Protein AF-A1DYP1-F1 (afdb_monomer_lite)

Sequence (136 aa):
DMYLRIAPELYLKRLVVGGFERVFEINRNFRNEGISVRHNPEFTMMELYMAYADYKDLIELTESLFRTLAQDVLGTTQVPYGDEVFDFGKPFEKLTMREAIKKYRPETDMADLDNFDSAKAIAESIGIHVEKSWGL

pLDDT: mean 97.98, std 1.92, range [81.94, 98.88]

Organism: Salmonella typhi (NCBI:txid90370)

InterPro domains:
  IPR004364 Aminoacyl-tRNA synthetase, class II (D/K/N) [PF00152] (2-108)
  IPR006195 Aminoacyl-tRNA synthetase, class II [PS50862] (1-88)
  IPR018149 Lysyl-tRNA synthetase, class II, C-terminal [PR00982] (12-25)
  IPR018149 Lysyl-tRNA synthetase, class II, C-terminal [PR00982] (30-47)
  IPR045864 Class II Aminoacyl-tRNA synthetase/Biotinyl protein ligase (BPL) and lipoyl protein ligase (LPL) [G3DSA:3.30.930.10] (1-136)
  IPR045864 Class II Aminoacyl-tRNA synthetase/Biotinyl protein ligase (BPL) and lipoyl protein ligase (LPL) [SSF55681] (1-135)

Secondary structure (DSSP, 8-state):
-----S-SHHHHHHHHHTT--EEEEEEEEE-----BTTB-SEEEEEEEEETT--HHHHHHHHHHHHHHHHHHHHS-SEEEETTEEEETTSPPP---HHHHHHHH-TT--GGGGGSHHHHHHHHHHTT----TT---

Structure (mmCIF, N/CA/C/O backbone):
data_AF-A1DYP1-F1
#
_entry.id   AF-A1DYP1-F1
#
loop_
_atom_site.group_PDB
_atom_site.id
_atom_site.type_symbol
_atom_site.label_atom_id
_atom_site.label_alt_id
_atom_site.label_comp_id
_atom_site.label_asym_id
_atom_site.label_entity_id
_atom_site.label_seq_id
_atom_site.pdbx_PDB_ins_code
_atom_site.Cartn_x
_atom_site.Cartn_y
_atom_site.Cartn_z
_atom_site.occupancy
_atom_site.B_iso_or_equiv
_atom_site.auth_seq_id
_atom_site.auth_comp_id
_atom_site.auth_asym_id
_atom_site.auth_atom_id
_atom_site.pdbx_PDB_model_num
ATOM 1 N N . ASP A 1 1 ? -8.113 26.735 -12.873 1.00 81.94 1 ASP A N 1
ATOM 2 C CA . ASP A 1 1 ? -8.736 25.401 -12.752 1.00 81.94 1 ASP A CA 1
ATOM 3 C C . ASP A 1 1 ? -8.437 24.776 -11.403 1.00 81.94 1 ASP A C 1
ATOM 5 O O . ASP A 1 1 ? -7.451 25.146 -10.775 1.00 81.94 1 ASP A O 1
ATOM 9 N N . MET A 1 2 ? -9.306 23.870 -10.958 1.00 96.56 2 MET A N 1
ATOM 10 C CA . MET A 1 2 ? -9.171 23.093 -9.722 1.00 96.56 2 MET A CA 1
ATOM 11 C C . MET A 1 2 ? -9.252 21.601 -10.051 1.00 96.56 2 MET A C 1
ATOM 13 O O . MET A 1 2 ? -9.870 21.225 -11.046 1.00 96.56 2 MET A O 1
ATOM 17 N N . TYR A 1 3 ? -8.670 20.765 -9.191 1.00 98.19 3 TYR A N 1
ATOM 18 C CA . TYR A 1 3 ? -8.673 19.309 -9.332 1.00 98.19 3 TYR A CA 1
ATOM 19 C C . TYR A 1 3 ? -9.225 18.658 -8.066 1.00 98.19 3 TYR A C 1
ATOM 21 O O . TYR A 1 3 ? -8.882 19.062 -6.953 1.00 98.19 3 TYR A O 1
ATOM 29 N N . LEU A 1 4 ? -10.054 17.626 -8.234 1.00 98.38 4 LEU A N 1
ATOM 30 C CA . LEU A 1 4 ? -10.371 16.715 -7.140 1.00 98.38 4 LEU A CA 1
ATOM 31 C C . LEU A 1 4 ? -9.108 15.927 -6.781 1.00 98.38 4 LEU A C 1
ATOM 33 O O . LEU A 1 4 ? -8.347 15.517 -7.658 1.00 98.38 4 LEU A O 1
ATOM 37 N N . ARG A 1 5 ? -8.855 15.751 -5.484 1.00 98.31 5 ARG A N 1
ATOM 38 C CA . ARG A 1 5 ? -7.614 15.124 -5.021 1.00 98.31 5 ARG A CA 1
ATOM 39 C C . ARG A 1 5 ? -7.589 13.626 -5.327 1.00 98.31 5 ARG A C 1
ATOM 41 O O . ARG A 1 5 ? -8.567 12.920 -5.085 1.00 98.31 5 ARG A O 1
ATOM 48 N N . ILE A 1 6 ? -6.424 13.142 -5.745 1.00 98.56 6 ILE A N 1
ATOM 49 C CA . ILE A 1 6 ? -6.128 11.705 -5.851 1.00 98.56 6 ILE A CA 1
ATOM 50 C C . ILE A 1 6 ? -5.607 11.118 -4.523 1.00 98.56 6 ILE A C 1
ATOM 52 O O . ILE A 1 6 ? -5.701 9.907 -4.324 1.00 98.56 6 ILE A O 1
ATOM 56 N N . ALA A 1 7 ? -5.069 11.976 -3.641 1.00 98.56 7 ALA A N 1
ATOM 57 C CA . ALA A 1 7 ? -4.569 11.675 -2.295 1.00 98.56 7 ALA A CA 1
ATOM 58 C C . ALA A 1 7 ? -4.386 12.974 -1.464 1.00 98.56 7 ALA A C 1
ATOM 60 O O . ALA A 1 7 ? -4.062 14.016 -2.050 1.00 98.56 7 ALA A O 1
ATOM 61 N N . PRO A 1 8 ? -4.573 12.957 -0.128 1.00 98.44 8 PRO A N 1
ATOM 62 C CA . PRO A 1 8 ? -4.230 14.071 0.766 1.00 98.44 8 PRO A CA 1
ATOM 63 C C . PRO A 1 8 ? -2.749 14.144 1.197 1.00 98.44 8 PRO A C 1
ATOM 65 O O . PRO A 1 8 ? -2.362 15.156 1.788 1.00 98.44 8 PRO A O 1
ATOM 68 N N . GLU A 1 9 ? -1.924 13.134 0.893 1.00 98.69 9 GLU A N 1
ATOM 69 C CA . GLU A 1 9 ? -0.504 12.983 1.272 1.00 98.69 9 GLU A CA 1
ATOM 70 C C . GLU A 1 9 ? 0.294 14.294 1.448 1.00 98.69 9 GLU A C 1
ATOM 72 O O . GLU A 1 9 ? 0.864 14.565 2.511 1.00 98.69 9 GLU A O 1
ATOM 77 N N . LEU A 1 10 ? 0.346 15.145 0.416 1.00 98.62 10 LEU A N 1
ATOM 78 C CA . LEU A 1 10 ? 1.182 16.353 0.443 1.00 98.62 10 LEU A CA 1
ATOM 79 C C . LEU A 1 10 ? 0.709 17.392 1.467 1.00 98.62 10 LEU A C 1
ATOM 81 O O . LEU A 1 10 ? 1.503 18.214 1.923 1.00 98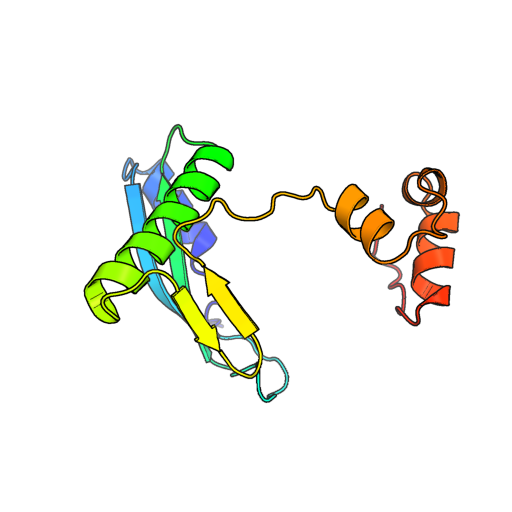.62 10 LEU A O 1
ATOM 85 N N . TYR A 1 11 ? -0.579 17.420 1.798 1.00 98.69 11 TYR A N 1
ATOM 86 C CA . TYR A 1 11 ? -1.120 18.327 2.810 1.00 98.69 11 TYR A CA 1
ATOM 87 C C . TYR A 1 11 ? -0.890 17.774 4.213 1.00 98.69 11 TYR A C 1
ATOM 89 O O . TYR A 1 11 ? -0.466 18.523 5.090 1.00 98.69 11 TYR A O 1
ATOM 97 N N . LEU A 1 12 ? -1.061 16.466 4.409 1.00 98.69 12 LEU A N 1
ATOM 98 C CA . LEU A 1 12 ? -0.787 15.824 5.694 1.00 98.69 12 LEU A CA 1
ATOM 99 C C . LEU A 1 12 ? 0.689 15.958 6.090 1.00 98.69 12 LEU A C 1
ATOM 101 O O . LEU A 1 12 ? 0.985 16.345 7.218 1.00 98.69 12 LEU A O 1
ATOM 105 N N . LYS A 1 13 ? 1.628 15.795 5.150 1.00 98.44 13 LYS A N 1
ATOM 106 C CA . LYS A 1 13 ? 3.053 16.054 5.427 1.00 98.44 13 LYS A CA 1
ATOM 107 C C . LYS A 1 13 ? 3.356 17.510 5.789 1.00 98.44 13 LYS A C 1
ATOM 109 O O . LYS A 1 13 ? 4.241 17.754 6.604 1.00 98.44 13 LYS A O 1
ATOM 114 N N . ARG A 1 14 ? 2.617 18.488 5.248 1.00 98.75 14 ARG A N 1
ATOM 115 C CA . ARG A 1 14 ? 2.751 19.896 5.675 1.00 98.75 14 ARG A CA 1
ATOM 116 C C . ARG A 1 14 ? 2.300 20.099 7.121 1.00 98.75 14 ARG A C 1
ATOM 118 O O . ARG A 1 14 ? 2.907 20.907 7.813 1.00 98.75 14 ARG A O 1
ATOM 125 N N . LEU A 1 15 ? 1.287 19.362 7.585 1.00 98.75 15 LEU A N 1
ATOM 126 C CA . LEU A 1 15 ? 0.876 19.385 8.994 1.00 98.75 15 LEU A CA 1
ATOM 127 C C . LEU A 1 15 ? 1.973 18.826 9.905 1.00 98.75 15 LEU A C 1
ATOM 129 O O . LEU A 1 15 ? 2.252 19.432 10.936 1.00 98.75 15 LEU A O 1
ATOM 133 N N . VAL A 1 16 ? 2.646 17.747 9.490 1.00 98.56 16 VAL A N 1
ATOM 134 C CA . VAL A 1 16 ? 3.808 17.201 10.215 1.00 98.56 16 VAL A CA 1
ATOM 135 C C . VAL A 1 16 ? 4.938 18.229 10.292 1.00 98.56 16 VAL A C 1
ATOM 137 O O . VAL A 1 16 ? 5.443 18.489 11.379 1.00 98.56 16 VAL A O 1
ATOM 140 N N . VAL A 1 17 ? 5.280 18.888 9.175 1.00 98.56 17 VAL A N 1
ATOM 141 C CA . VAL A 1 17 ? 6.247 20.009 9.165 1.00 98.56 17 VAL A CA 1
ATOM 142 C C . VAL A 1 17 ? 5.807 21.141 10.102 1.00 98.56 17 VAL A C 1
ATOM 144 O O . VAL A 1 17 ? 6.642 21.758 10.756 1.00 98.56 17 VAL A O 1
ATOM 147 N N . GLY A 1 18 ? 4.501 21.402 10.193 1.00 98.50 18 GLY A N 1
ATOM 148 C CA . GLY A 1 18 ? 3.906 22.390 11.094 1.00 98.50 18 GLY A CA 1
ATOM 149 C C . GLY A 1 18 ? 3.836 21.977 12.570 1.00 98.50 18 GLY A C 1
ATOM 150 O O . GLY A 1 18 ? 3.329 22.757 13.372 1.00 98.50 18 GLY A O 1
ATOM 151 N N . GLY A 1 19 ? 4.324 20.789 12.939 1.00 98.44 19 GLY A N 1
ATOM 152 C CA . GLY A 1 19 ? 4.378 20.303 14.322 1.00 98.44 19 GLY A CA 1
ATOM 153 C C . GLY A 1 19 ? 3.250 19.350 14.728 1.00 98.44 19 GLY A C 1
ATOM 154 O O . GLY A 1 19 ? 3.224 18.894 15.870 1.00 98.44 19 GLY A O 1
ATOM 155 N N . PHE A 1 20 ? 2.328 18.996 13.828 1.00 98.69 20 PHE A N 1
ATOM 156 C CA . PHE A 1 20 ? 1.361 17.927 14.090 1.00 98.69 20 PHE A CA 1
ATOM 157 C C . PHE A 1 20 ? 2.001 16.560 13.820 1.00 98.69 20 PHE A C 1
ATOM 159 O O . PHE A 1 20 ? 1.852 15.974 12.750 1.00 98.69 20 PHE A O 1
ATOM 166 N N . GLU A 1 21 ? 2.739 16.055 14.806 1.00 98.50 21 GLU A N 1
ATOM 167 C CA . GLU A 1 21 ? 3.587 14.861 14.676 1.00 98.50 21 GLU A CA 1
ATOM 168 C C . GLU A 1 21 ? 2.814 13.542 14.516 1.00 98.50 21 GLU A C 1
ATOM 170 O O . GLU A 1 21 ? 3.394 12.539 14.106 1.00 98.50 21 GLU A O 1
ATOM 175 N N . ARG A 1 22 ? 1.511 13.517 14.824 1.00 98.50 22 ARG A N 1
ATOM 176 C CA . ARG A 1 22 ? 0.626 12.361 14.616 1.00 98.50 22 ARG A CA 1
ATOM 177 C C . ARG A 1 22 ? -0.710 12.822 14.051 1.00 98.50 22 ARG A C 1
ATOM 179 O O . ARG A 1 22 ? -1.523 13.388 14.777 1.00 98.50 22 ARG A O 1
ATOM 186 N N . VAL A 1 23 ? -0.934 12.586 12.762 1.00 98.75 23 VAL A N 1
ATOM 187 C CA . VAL A 1 23 ? -2.153 13.000 12.047 1.00 98.75 23 VAL A CA 1
ATOM 188 C C . VAL A 1 23 ? -2.717 11.849 11.238 1.00 98.75 23 VAL A C 1
ATOM 190 O O . VAL A 1 23 ? -1.975 10.987 10.775 1.00 98.75 23 VAL A O 1
ATOM 193 N N . PHE A 1 24 ? -4.029 11.853 11.033 1.00 98.81 24 PHE A N 1
ATOM 194 C CA . PHE A 1 24 ? -4.683 10.971 10.080 1.00 98.81 24 PHE A CA 1
ATOM 195 C C . PHE A 1 24 ? -5.870 11.683 9.427 1.00 98.81 24 PHE A C 1
ATOM 197 O O . PHE A 1 24 ? -6.430 12.621 9.995 1.00 98.81 24 PHE A O 1
ATOM 204 N N . GLU A 1 25 ? -6.267 11.231 8.243 1.00 98.88 25 GLU A N 1
ATOM 205 C CA . GLU A 1 25 ? -7.494 11.658 7.574 1.00 98.88 25 GLU A CA 1
ATOM 206 C C . GLU A 1 25 ? -8.224 10.439 7.000 1.00 98.88 25 GLU A C 1
ATOM 208 O O . GLU A 1 25 ? -7.602 9.599 6.356 1.00 98.88 25 GLU A O 1
ATOM 213 N N . ILE A 1 26 ? -9.549 10.366 7.195 1.00 98.75 26 ILE A N 1
ATOM 214 C CA . ILE A 1 26 ? -10.437 9.381 6.555 1.00 98.75 26 ILE A CA 1
ATOM 215 C C . ILE A 1 26 ? -11.445 10.126 5.691 1.00 98.75 26 ILE A C 1
ATOM 217 O O . ILE A 1 26 ? -12.409 10.698 6.201 1.00 98.75 26 ILE A O 1
ATOM 221 N N . ASN A 1 27 ? -11.245 10.140 4.375 1.00 98.81 27 ASN A N 1
ATOM 222 C CA . ASN A 1 27 ? -12.098 10.911 3.469 1.00 98.81 27 ASN A CA 1
ATOM 223 C C . ASN A 1 27 ? -11.956 10.411 2.009 1.00 98.81 27 ASN A C 1
ATOM 225 O O . ASN A 1 27 ? -11.367 9.352 1.771 1.00 98.81 27 ASN A O 1
ATOM 229 N N . ARG A 1 28 ? -12.595 11.079 1.038 1.00 98.62 28 ARG A N 1
ATOM 230 C CA . ARG A 1 28 ? -12.632 10.643 -0.365 1.00 98.62 28 ARG A CA 1
ATOM 231 C C . ARG A 1 28 ? -11.352 10.998 -1.112 1.00 98.62 28 ARG A C 1
ATOM 233 O O . ARG A 1 28 ? -10.841 12.113 -0.962 1.00 98.62 28 ARG A O 1
ATOM 240 N N . ASN A 1 29 ? -10.920 10.065 -1.953 1.00 98.69 29 ASN A N 1
ATOM 241 C CA . ASN A 1 29 ? -10.025 10.281 -3.083 1.00 98.69 29 ASN A CA 1
ATOM 242 C C . ASN A 1 29 ? -10.796 10.022 -4.376 1.00 98.69 29 ASN A C 1
ATOM 244 O O . ASN A 1 29 ? -11.672 9.158 -4.405 1.00 98.69 29 ASN A O 1
ATOM 248 N N . PHE A 1 30 ? -10.448 10.759 -5.427 1.00 98.62 30 PHE A N 1
ATOM 249 C CA . PHE A 1 30 ? -11.100 10.699 -6.729 1.00 98.62 30 PHE A CA 1
ATOM 250 C C . PHE A 1 30 ? -10.065 10.328 -7.780 1.00 98.62 30 PHE A C 1
ATOM 252 O O . PHE A 1 30 ? -9.034 10.990 -7.882 1.00 98.62 30 PHE A O 1
ATOM 259 N N . ARG A 1 31 ? -10.321 9.280 -8.561 1.00 98.19 31 ARG A N 1
ATOM 260 C CA . ARG A 1 31 ? -9.448 8.853 -9.657 1.00 98.19 31 ARG A CA 1
ATOM 261 C C . ARG A 1 31 ? -10.280 8.690 -10.914 1.00 98.19 31 ARG A C 1
ATOM 263 O O . ARG A 1 31 ? -11.280 7.979 -10.914 1.00 98.19 31 ARG A O 1
ATOM 270 N N . ASN A 1 32 ? -9.868 9.367 -11.982 1.00 97.56 32 ASN A N 1
ATOM 271 C CA . ASN A 1 32 ? -10.538 9.299 -13.277 1.00 97.56 32 ASN A CA 1
ATOM 272 C C . ASN A 1 32 ? -10.106 8.032 -14.036 1.00 97.56 32 ASN A C 1
ATOM 274 O O . ASN A 1 32 ? -9.449 8.100 -15.072 1.00 97.56 32 ASN A O 1
ATOM 278 N N . GLU A 1 33 ? -10.411 6.881 -13.444 1.00 96.00 33 GLU A N 1
ATOM 279 C CA . GLU A 1 33 ? -10.085 5.540 -13.929 1.00 96.00 33 GLU A CA 1
ATOM 280 C C . GLU A 1 33 ? -11.372 4.780 -14.295 1.00 96.00 33 GLU A C 1
ATOM 282 O O . GLU A 1 33 ? -12.487 5.212 -13.992 1.00 96.00 33 GLU A O 1
ATOM 287 N N . GLY A 1 34 ? -11.229 3.639 -14.975 1.00 93.12 34 GLY A N 1
ATOM 288 C CA . GLY A 1 34 ? -12.363 2.793 -15.346 1.00 93.12 34 GLY A CA 1
ATOM 289 C C . GLY A 1 34 ? -13.050 2.146 -14.137 1.00 93.12 34 GLY A C 1
ATOM 290 O O . GLY A 1 34 ? -12.406 1.770 -13.158 1.00 93.12 34 GLY A O 1
ATOM 291 N N . ILE A 1 35 ? -14.369 1.965 -14.226 1.00 96.38 35 ILE A N 1
ATOM 292 C CA . ILE A 1 35 ? -15.160 1.271 -13.201 1.00 96.38 35 ILE A CA 1
ATOM 293 C C . ILE A 1 35 ? -14.944 -0.240 -13.322 1.00 96.38 35 ILE A C 1
ATOM 295 O O . ILE A 1 35 ? -14.984 -0.802 -14.416 1.00 96.38 35 ILE A O 1
ATOM 299 N N . SER A 1 36 ? -14.773 -0.919 -12.188 1.00 96.56 36 SER A N 1
ATOM 300 C CA . SER A 1 36 ? -14.772 -2.384 -12.125 1.00 96.56 36 SER A CA 1
ATOM 301 C C . SER A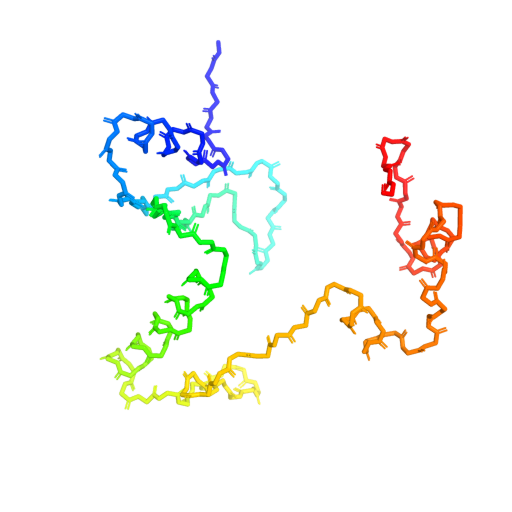 1 36 ? -15.297 -2.871 -10.775 1.00 96.56 36 SER A C 1
ATOM 303 O O . SER A 1 36 ? -15.495 -2.082 -9.856 1.00 96.56 36 SER A O 1
ATOM 305 N N . VAL A 1 37 ? -15.430 -4.188 -10.603 1.00 95.75 37 VAL A N 1
ATOM 306 C CA . VAL A 1 37 ? -15.839 -4.809 -9.327 1.00 95.75 37 VAL A CA 1
ATOM 307 C C . VAL A 1 37 ? -14.930 -4.468 -8.134 1.00 95.75 37 VAL A C 1
ATOM 309 O O . VAL A 1 37 ? -15.315 -4.698 -6.993 1.00 95.75 37 VAL A O 1
ATOM 312 N N . ARG A 1 38 ? -13.726 -3.933 -8.386 1.00 95.50 38 ARG A N 1
ATOM 313 C CA . ARG A 1 38 ? -12.751 -3.510 -7.365 1.00 95.50 38 ARG A CA 1
ATOM 314 C C . ARG A 1 38 ? -12.355 -2.031 -7.473 1.00 95.50 38 ARG A C 1
ATOM 316 O O . ARG A 1 38 ? -11.506 -1.591 -6.709 1.00 95.50 38 ARG A O 1
ATOM 323 N N . HIS A 1 39 ? -12.950 -1.269 -8.396 1.00 97.06 39 HIS A N 1
ATOM 324 C CA . HIS A 1 39 ? -12.581 0.128 -8.649 1.00 97.06 39 HIS A CA 1
ATOM 325 C C . HIS A 1 39 ? -13.829 1.006 -8.763 1.00 97.06 39 HIS A C 1
ATOM 327 O O . HIS A 1 39 ? -14.635 0.828 -9.679 1.00 97.06 39 HIS A O 1
ATOM 333 N N . ASN A 1 40 ? -13.957 1.963 -7.840 1.00 97.12 40 ASN A N 1
ATOM 334 C CA . ASN A 1 40 ? -14.955 3.028 -7.883 1.00 97.12 40 ASN A CA 1
ATOM 335 C C . ASN A 1 40 ? -14.238 4.379 -8.102 1.00 97.12 40 ASN A C 1
ATOM 337 O O . ASN A 1 40 ? -13.205 4.593 -7.461 1.00 97.12 40 ASN A O 1
ATOM 341 N N . PRO A 1 41 ? -14.753 5.296 -8.949 1.00 97.31 41 PRO A N 1
ATOM 342 C CA . PRO A 1 41 ? -14.083 6.567 -9.264 1.00 97.31 41 PRO A CA 1
ATOM 343 C C . PRO A 1 41 ? -13.869 7.475 -8.049 1.00 97.31 41 PRO A C 1
ATOM 345 O O . PRO A 1 41 ? -12.992 8.337 -8.058 1.00 97.31 41 PRO A O 1
ATOM 348 N N . GLU A 1 42 ? -14.646 7.260 -6.989 1.00 97.94 42 GLU A N 1
ATOM 349 C CA . GLU A 1 42 ? -14.412 7.812 -5.662 1.00 97.94 42 GLU A CA 1
ATOM 350 C C . GLU A 1 42 ? -14.339 6.691 -4.622 1.00 97.94 42 GLU A C 1
ATOM 352 O O . GLU A 1 42 ? -15.125 5.746 -4.641 1.00 97.94 42 GLU A O 1
ATOM 357 N N . PHE A 1 43 ? -13.405 6.770 -3.682 1.00 98.62 43 PHE A N 1
ATOM 358 C CA . PHE A 1 43 ? -13.296 5.766 -2.625 1.00 98.62 43 PHE A CA 1
ATOM 359 C C . PHE A 1 43 ? -12.793 6.378 -1.327 1.00 98.62 43 PHE A C 1
ATOM 361 O O . PHE A 1 43 ? -12.202 7.459 -1.292 1.00 98.62 43 PHE A O 1
ATOM 368 N N . THR A 1 44 ? -13.071 5.689 -0.226 1.00 98.69 44 THR A N 1
ATOM 369 C CA . THR A 1 44 ? -12.587 6.054 1.103 1.00 98.69 44 THR A CA 1
ATOM 370 C C . THR A 1 44 ? -11.167 5.563 1.295 1.00 98.69 44 THR A C 1
ATOM 372 O O . THR A 1 44 ? -10.911 4.374 1.145 1.00 98.69 44 THR A O 1
ATOM 375 N N . MET A 1 45 ? -10.272 6.467 1.682 1.00 98.81 45 MET A N 1
ATOM 376 C CA . MET A 1 45 ? -8.918 6.127 2.100 1.00 98.81 45 MET A CA 1
ATOM 377 C C . MET A 1 45 ? -8.663 6.680 3.499 1.00 98.81 45 MET A C 1
ATOM 379 O O . MET A 1 45 ? -9.155 7.761 3.833 1.00 98.81 45 MET A O 1
ATOM 383 N N . MET A 1 46 ? -7.897 5.931 4.289 1.00 98.75 46 MET A N 1
ATOM 384 C CA . MET A 1 46 ? -7.261 6.424 5.503 1.00 98.75 46 MET A CA 1
ATOM 385 C C . MET A 1 46 ? -5.782 6.663 5.203 1.00 98.75 46 MET A C 1
ATOM 387 O O . MET A 1 46 ? -5.071 5.716 4.878 1.00 98.75 46 MET A O 1
ATOM 391 N N . GLU A 1 47 ? -5.320 7.903 5.328 1.00 98.88 47 GLU A N 1
ATOM 392 C CA . GLU A 1 47 ? -3.887 8.211 5.388 1.00 98.88 47 GLU A CA 1
ATOM 393 C C . GLU A 1 47 ? -3.516 8.606 6.814 1.00 98.88 47 GLU A C 1
ATOM 395 O O . GLU A 1 47 ? -4.267 9.333 7.463 1.00 98.88 47 GLU A O 1
ATOM 400 N N . LEU A 1 48 ? -2.359 8.148 7.296 1.00 98.81 48 LEU A N 1
ATOM 401 C CA . LEU A 1 48 ? -1.833 8.486 8.616 1.00 98.81 48 LEU A CA 1
ATOM 402 C C . LEU A 1 48 ? -0.338 8.786 8.544 1.00 98.81 48 LEU A C 1
ATOM 404 O O . LEU A 1 48 ? 0.382 8.199 7.741 1.00 98.81 48 LEU A O 1
ATOM 408 N N . TYR A 1 49 ? 0.120 9.684 9.409 1.00 98.75 49 TYR A N 1
ATOM 409 C CA . TYR A 1 49 ? 1.523 10.044 9.568 1.00 98.75 49 TYR A CA 1
ATOM 410 C C . TYR A 1 49 ? 1.890 10.046 11.044 1.00 98.75 49 TYR A C 1
ATOM 412 O O . TYR A 1 49 ? 1.136 10.543 11.882 1.00 98.75 49 TYR A O 1
ATOM 420 N N . MET A 1 50 ? 3.076 9.517 11.332 1.00 98.75 50 MET A N 1
ATOM 421 C CA . MET A 1 50 ? 3.700 9.505 12.647 1.00 98.75 50 MET A CA 1
ATOM 422 C C . MET A 1 50 ? 5.160 9.934 12.478 1.00 98.75 50 MET A C 1
ATOM 424 O O . MET A 1 50 ? 5.929 9.254 11.804 1.00 98.75 50 MET A O 1
ATOM 428 N N . ALA A 1 51 ? 5.536 11.083 13.038 1.00 98.44 51 ALA A N 1
ATOM 429 C CA . ALA A 1 51 ? 6.923 11.532 13.053 1.00 98.44 51 ALA A CA 1
ATOM 430 C C . ALA A 1 51 ? 7.789 10.585 13.900 1.00 98.44 51 ALA A C 1
ATOM 432 O O . ALA A 1 51 ? 7.302 9.973 14.853 1.00 98.44 51 ALA A O 1
ATOM 433 N N . TYR A 1 52 ? 9.077 10.497 13.553 1.00 98.31 52 TYR A N 1
ATOM 434 C CA . TYR A 1 52 ? 10.070 9.630 14.209 1.00 98.31 52 TYR A CA 1
ATOM 435 C C . TYR A 1 52 ? 9.730 8.130 14.184 1.00 98.31 52 TYR A C 1
ATOM 437 O O . TYR A 1 52 ? 10.192 7.385 15.043 1.00 98.31 52 TYR A O 1
ATOM 445 N N . ALA A 1 53 ? 8.946 7.706 13.196 1.00 98.62 53 ALA A N 1
ATOM 446 C CA . ALA A 1 53 ? 8.641 6.313 12.911 1.00 98.62 53 ALA A CA 1
ATOM 447 C C . ALA A 1 53 ? 9.159 5.942 11.514 1.00 98.62 53 ALA A C 1
ATOM 449 O O . ALA A 1 53 ? 9.250 6.799 10.627 1.00 98.62 53 ALA A O 1
ATOM 450 N N . ASP A 1 54 ? 9.484 4.670 11.312 1.00 98.69 54 ASP A N 1
ATOM 451 C CA . ASP A 1 54 ? 9.780 4.100 10.003 1.00 98.69 54 ASP A CA 1
ATOM 452 C C . ASP A 1 54 ? 8.654 3.159 9.531 1.00 98.69 54 ASP A C 1
ATOM 454 O O . ASP A 1 54 ? 7.599 3.020 10.154 1.00 98.69 54 ASP A O 1
ATOM 458 N N . TYR A 1 55 ? 8.832 2.530 8.369 1.00 98.50 55 TYR A N 1
ATOM 459 C CA . TYR A 1 55 ? 7.802 1.658 7.799 1.00 98.50 55 TYR A CA 1
ATOM 460 C C . TYR A 1 55 ? 7.513 0.412 8.657 1.00 98.50 55 TYR A C 1
ATOM 462 O O . TYR A 1 55 ? 6.444 -0.178 8.515 1.00 98.50 55 TYR A O 1
ATOM 470 N N . LYS A 1 56 ? 8.435 -0.015 9.529 1.00 98.50 56 LYS A N 1
ATOM 471 C CA . LYS A 1 56 ? 8.249 -1.182 10.401 1.00 98.50 56 LYS A CA 1
ATOM 472 C C . LYS A 1 56 ? 7.276 -0.869 11.528 1.00 98.50 56 LYS A C 1
ATOM 474 O O . LYS A 1 56 ? 6.435 -1.714 11.826 1.00 98.50 56 LYS A O 1
ATOM 479 N N . ASP A 1 57 ? 7.317 0.349 12.064 1.00 98.75 57 ASP A N 1
ATOM 480 C CA . ASP A 1 57 ? 6.303 0.828 13.009 1.00 98.75 57 ASP A CA 1
ATOM 481 C C . ASP A 1 57 ? 4.908 0.800 12.362 1.00 98.75 57 ASP A C 1
ATOM 483 O O . ASP A 1 57 ? 3.920 0.397 12.976 1.00 98.75 57 ASP A O 1
ATOM 487 N N . LEU A 1 58 ? 4.824 1.165 11.076 1.00 98.69 58 LEU A N 1
ATOM 488 C CA . LEU A 1 58 ? 3.568 1.137 10.320 1.00 98.69 58 LEU A CA 1
ATOM 489 C C . LEU A 1 58 ? 3.084 -0.290 10.019 1.00 98.69 58 LEU A C 1
ATOM 491 O O . LEU A 1 58 ? 1.873 -0.525 9.986 1.00 98.69 58 LEU A O 1
ATOM 495 N N . ILE A 1 59 ? 3.997 -1.250 9.835 1.00 98.69 59 ILE A N 1
ATOM 496 C CA . ILE A 1 59 ? 3.660 -2.678 9.730 1.00 98.69 59 ILE A CA 1
ATOM 497 C C . ILE A 1 59 ? 3.011 -3.158 11.032 1.00 98.69 59 ILE A C 1
ATOM 499 O O . ILE A 1 59 ? 1.933 -3.750 10.986 1.00 98.69 59 ILE A O 1
ATOM 503 N N . GLU A 1 60 ? 3.622 -2.876 12.186 1.00 98.69 60 GLU A N 1
ATOM 504 C CA . GLU A 1 60 ? 3.078 -3.273 13.492 1.00 98.69 60 GLU A CA 1
ATOM 505 C C . GLU A 1 60 ? 1.721 -2.613 13.767 1.00 98.69 60 GLU A C 1
ATOM 507 O O . GLU A 1 60 ? 0.765 -3.286 14.167 1.00 98.69 60 GLU A O 1
ATOM 512 N N . LEU A 1 61 ? 1.601 -1.314 13.476 1.00 98.81 61 LEU A N 1
ATOM 513 C CA . LEU A 1 61 ? 0.346 -0.576 13.600 1.00 98.81 61 LEU A CA 1
ATOM 514 C C . LEU A 1 61 ? -0.759 -1.192 12.733 1.00 98.81 61 LEU A C 1
ATOM 516 O O . LEU A 1 61 ? -1.892 -1.328 13.191 1.00 98.81 61 LEU A O 1
ATOM 520 N N . THR A 1 62 ? -0.434 -1.600 11.505 1.00 98.81 62 THR A N 1
ATOM 521 C CA . THR A 1 62 ? -1.398 -2.221 10.587 1.00 98.81 62 THR A CA 1
ATOM 522 C C . THR A 1 62 ? -1.844 -3.595 11.088 1.00 98.81 62 THR A C 1
ATOM 524 O O . THR A 1 62 ? -3.044 -3.858 11.142 1.00 98.81 62 THR A O 1
ATOM 527 N N . GLU A 1 63 ? -0.916 -4.460 11.510 1.00 98.75 63 GLU A N 1
ATOM 528 C CA . GLU A 1 63 ? -1.266 -5.770 12.081 1.00 98.75 63 GLU A CA 1
ATOM 529 C C . GLU A 1 63 ? -2.162 -5.620 13.319 1.00 98.75 63 GLU A C 1
ATOM 531 O O . GLU A 1 63 ? -3.177 -6.309 13.450 1.00 98.75 63 GLU A O 1
ATOM 536 N N . SER A 1 64 ? -1.813 -4.688 14.212 1.00 98.81 64 SER A N 1
ATOM 537 C CA . SER A 1 64 ? -2.584 -4.400 15.421 1.00 98.81 64 SER A CA 1
ATOM 538 C C . SER A 1 64 ? -3.985 -3.877 15.096 1.00 98.81 64 SER A C 1
ATOM 540 O O . SER A 1 64 ? -4.964 -4.341 15.685 1.00 98.81 64 SER A O 1
ATOM 542 N N . LEU A 1 65 ? -4.107 -2.977 14.112 1.00 98.81 65 LEU A N 1
ATOM 543 C CA . LEU A 1 65 ? -5.388 -2.426 13.669 1.00 98.81 65 LEU A CA 1
ATOM 544 C C . LEU A 1 65 ? -6.340 -3.529 13.195 1.00 98.81 65 LEU A C 1
ATOM 546 O O . LEU A 1 65 ? -7.467 -3.606 13.675 1.00 98.81 65 LEU A O 1
ATOM 550 N N . PHE A 1 66 ? -5.894 -4.404 12.290 1.00 98.81 66 PHE A N 1
ATOM 551 C CA . PHE A 1 66 ? -6.742 -5.479 11.765 1.00 98.81 66 PHE A CA 1
ATOM 552 C C . PHE A 1 66 ? -7.112 -6.501 12.838 1.00 98.81 66 PHE A C 1
ATOM 554 O O . PHE A 1 66 ? -8.275 -6.893 12.930 1.00 98.81 66 PHE A O 1
ATOM 561 N N . ARG A 1 67 ? -6.151 -6.900 13.680 1.00 98.81 67 ARG A N 1
ATOM 562 C CA . ARG A 1 67 ? -6.399 -7.826 14.792 1.00 98.81 67 ARG A CA 1
ATOM 563 C C . ARG A 1 67 ? -7.442 -7.278 15.761 1.00 98.81 67 ARG A C 1
ATOM 565 O O . ARG A 1 67 ? -8.372 -7.996 16.118 1.00 98.81 67 ARG A O 1
ATOM 572 N N . THR A 1 68 ? -7.293 -6.012 16.144 1.00 98.81 68 THR A N 1
ATOM 573 C CA . THR A 1 68 ? -8.203 -5.323 17.067 1.00 98.81 68 THR A CA 1
ATOM 574 C C . THR A 1 68 ? -9.588 -5.183 16.450 1.00 98.81 68 THR A C 1
ATOM 576 O O . THR A 1 68 ? -10.565 -5.582 17.067 1.00 98.81 68 THR A O 1
ATOM 579 N N . LEU A 1 69 ? -9.693 -4.722 15.198 1.00 98.81 69 LEU A N 1
ATOM 580 C CA . LEU A 1 69 ? -10.989 -4.590 14.525 1.00 98.81 69 LEU A CA 1
ATOM 581 C C . LEU A 1 69 ? -11.708 -5.933 14.364 1.00 98.81 69 LEU A C 1
ATOM 583 O O . LEU A 1 69 ? -12.907 -6.010 14.619 1.00 98.81 69 LEU A O 1
ATOM 587 N N . ALA A 1 70 ? -10.998 -6.992 13.968 1.00 98.75 70 ALA A N 1
ATOM 588 C CA . ALA A 1 70 ? -11.587 -8.323 13.852 1.00 98.75 70 ALA A CA 1
ATOM 589 C C . ALA A 1 70 ? -12.121 -8.807 15.210 1.00 98.75 70 ALA A C 1
ATOM 591 O O . ALA A 1 70 ? -13.274 -9.227 15.314 1.00 98.75 70 ALA A O 1
ATOM 592 N N . GLN A 1 71 ? -11.320 -8.669 16.270 1.00 98.69 71 GLN A N 1
ATOM 593 C CA . GLN A 1 71 ? -11.716 -9.090 17.608 1.00 98.69 71 GLN A CA 1
ATOM 594 C C . GLN A 1 71 ? -12.877 -8.259 18.177 1.00 98.69 71 GLN A C 1
ATOM 596 O O . GLN A 1 71 ? -13.820 -8.839 18.714 1.00 98.69 71 GLN A O 1
ATOM 601 N N . ASP A 1 72 ? -12.835 -6.935 18.047 1.00 98.75 72 ASP A N 1
ATOM 602 C CA . ASP A 1 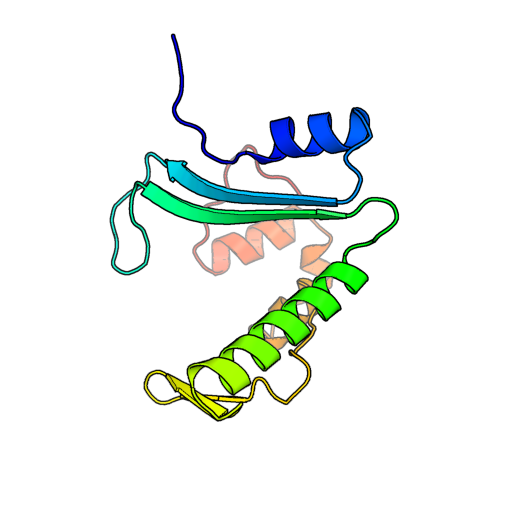72 ? -13.802 -6.027 18.672 1.00 98.75 72 ASP A CA 1
ATOM 603 C C . ASP A 1 72 ? -15.137 -5.988 17.922 1.00 98.75 72 ASP A C 1
ATOM 605 O O . ASP A 1 72 ? -16.198 -5.900 18.539 1.00 98.75 72 ASP A O 1
ATOM 609 N N . VAL A 1 73 ? -15.104 -6.058 16.586 1.00 98.75 73 VAL A N 1
ATOM 610 C CA . VAL A 1 73 ? -16.306 -5.935 15.746 1.00 98.75 73 VAL A CA 1
ATOM 611 C C . VAL A 1 73 ? -16.924 -7.297 15.436 1.00 98.75 73 VAL A C 1
ATOM 613 O O . VAL A 1 73 ? -18.148 -7.414 15.401 1.00 98.75 73 VAL A O 1
ATOM 616 N N . LEU A 1 74 ? -16.104 -8.328 15.201 1.00 98.56 74 LEU A N 1
ATOM 617 C CA . LEU A 1 74 ? -16.573 -9.660 14.790 1.00 98.56 74 LEU A CA 1
ATOM 618 C C . LEU A 1 74 ? -16.465 -10.710 15.904 1.00 98.56 74 LEU A C 1
ATOM 620 O O . LEU A 1 74 ? -16.979 -11.815 15.749 1.00 98.56 74 LEU A O 1
ATOM 624 N N . GLY A 1 75 ? -15.810 -10.393 17.026 1.00 98.62 75 GLY A N 1
ATOM 625 C CA . GLY A 1 75 ? -15.655 -11.306 18.162 1.00 98.62 75 GLY A CA 1
ATOM 626 C C . GLY A 1 75 ? -14.596 -12.397 17.968 1.00 98.62 75 GLY A C 1
ATOM 627 O O . GLY A 1 75 ? -14.414 -13.228 18.857 1.00 98.62 75 GLY A O 1
ATOM 628 N N . THR A 1 76 ? -13.889 -12.416 16.836 1.00 98.62 76 THR A N 1
ATOM 629 C CA . THR A 1 76 ? -12.901 -13.445 16.478 1.00 98.62 76 THR A CA 1
ATOM 630 C C . THR A 1 76 ? -11.808 -12.863 15.589 1.00 98.62 76 THR A C 1
ATOM 632 O O . THR A 1 76 ? -12.061 -11.969 14.786 1.00 98.62 76 THR A O 1
ATOM 635 N N . THR A 1 77 ? -10.595 -13.408 15.673 1.00 98.69 77 THR A N 1
ATOM 636 C CA . THR A 1 77 ? -9.512 -13.082 14.734 1.00 98.69 77 THR A CA 1
ATOM 637 C C . THR A 1 77 ? -9.503 -13.963 13.484 1.00 98.69 77 THR A C 1
ATOM 639 O O . THR A 1 77 ? -8.766 -13.662 12.551 1.00 98.69 77 THR A O 1
ATOM 642 N N . GLN A 1 78 ? -10.305 -15.032 13.446 1.00 98.62 78 GLN A N 1
ATOM 643 C CA . GLN A 1 78 ? -10.467 -15.908 12.282 1.00 98.62 78 GLN A CA 1
ATOM 644 C C . GLN A 1 78 ? -11.691 -15.469 11.477 1.00 98.62 78 GLN A C 1
ATOM 646 O O . GLN A 1 78 ? -12.827 -15.721 11.881 1.00 98.62 78 GLN A O 1
ATOM 651 N N . VAL A 1 79 ? -11.454 -14.800 10.351 1.00 98.62 79 VAL A N 1
ATOM 652 C CA . VAL A 1 79 ? -12.481 -14.146 9.537 1.00 98.62 79 VAL A CA 1
ATOM 653 C C . VAL A 1 79 ? -12.625 -14.875 8.197 1.00 98.62 79 VAL A C 1
ATOM 655 O O . VAL A 1 79 ? -11.694 -14.836 7.390 1.00 98.62 79 VAL A O 1
ATOM 658 N N . PRO A 1 80 ? -13.767 -15.536 7.930 1.00 98.19 80 PRO A N 1
ATOM 659 C CA . PRO A 1 80 ? -14.024 -16.153 6.633 1.00 98.19 80 PRO A CA 1
ATOM 660 C C . PRO A 1 80 ? -14.284 -15.087 5.560 1.00 98.19 80 PRO A C 1
ATOM 662 O O . PRO A 1 80 ? -15.020 -14.124 5.789 1.00 98.19 80 PRO A O 1
ATOM 665 N N . TYR A 1 81 ? -13.708 -15.273 4.374 1.00 98.00 81 TYR A N 1
ATOM 666 C CA . TYR A 1 81 ? -13.913 -14.413 3.212 1.00 98.00 81 TYR A CA 1
ATOM 667 C C . TYR A 1 81 ? -13.825 -15.225 1.913 1.00 98.00 81 TYR A C 1
ATOM 669 O O . TYR A 1 81 ? -12.744 -15.624 1.480 1.00 98.00 81 TYR A O 1
ATOM 677 N N . GLY A 1 82 ? -14.975 -15.456 1.274 1.00 96.25 82 GLY A N 1
ATOM 678 C CA . GLY A 1 82 ? -15.062 -16.409 0.166 1.00 96.25 82 GLY A CA 1
ATOM 679 C C . GLY A 1 82 ? -14.748 -17.824 0.656 1.00 96.25 82 GLY A C 1
ATOM 680 O O . GLY A 1 82 ? -15.302 -18.252 1.666 1.00 96.25 82 GLY A O 1
ATOM 681 N N . ASP A 1 83 ? -13.842 -18.508 -0.040 1.00 97.50 83 ASP A N 1
ATOM 682 C CA . ASP A 1 83 ? -13.389 -19.863 0.306 1.00 97.50 83 ASP A CA 1
ATOM 683 C C . ASP A 1 83 ? -12.216 -19.875 1.308 1.00 97.50 83 ASP A C 1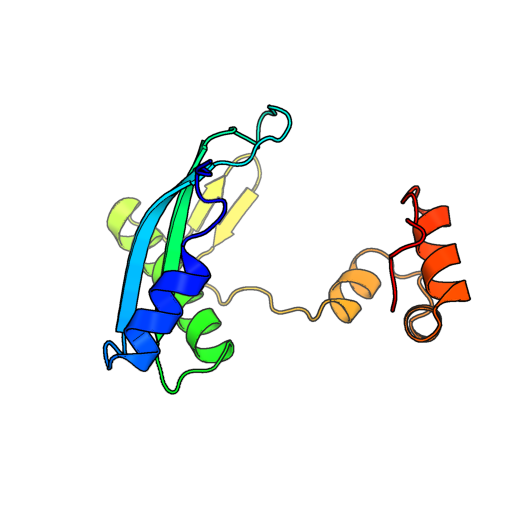
ATOM 685 O O . ASP A 1 83 ? -11.783 -20.939 1.748 1.00 97.50 83 ASP A O 1
ATOM 689 N N . GLU A 1 84 ? -11.705 -18.700 1.687 1.00 98.06 84 GLU A N 1
ATOM 690 C CA . GLU A 1 84 ? -10.524 -18.545 2.538 1.00 98.06 84 GLU A CA 1
ATOM 691 C C . GLU A 1 84 ? -10.889 -18.100 3.960 1.00 98.06 84 GLU A C 1
ATOM 693 O O . GLU A 1 84 ? -11.929 -17.479 4.205 1.00 98.06 84 GLU A O 1
ATOM 698 N N . VAL A 1 85 ? -9.991 -18.366 4.912 1.00 98.50 85 VAL A N 1
ATOM 699 C CA . VAL A 1 85 ? -10.080 -17.847 6.284 1.00 98.50 85 VAL A CA 1
ATOM 700 C C . VAL A 1 85 ? -8.828 -17.043 6.601 1.00 98.50 85 VAL A C 1
ATOM 702 O O . VAL A 1 85 ? -7.721 -17.579 6.646 1.00 98.50 85 VAL A O 1
ATOM 705 N N . PHE A 1 86 ? -9.009 -15.753 6.875 1.00 98.56 86 PHE A N 1
ATOM 706 C CA . PHE A 1 86 ? -7.934 -14.887 7.341 1.00 98.56 86 PHE A CA 1
ATOM 707 C C . PHE A 1 86 ? -7.807 -14.980 8.858 1.00 98.56 86 PHE A C 1
ATOM 709 O O . PHE A 1 86 ? -8.764 -14.715 9.580 1.00 98.56 86 PHE A O 1
ATOM 716 N N . ASP A 1 87 ? -6.620 -15.324 9.351 1.00 98.44 87 ASP A N 1
ATOM 717 C CA . ASP A 1 87 ? -6.318 -15.309 10.783 1.00 98.44 87 ASP A CA 1
ATOM 718 C C . ASP A 1 87 ? -5.520 -14.051 11.149 1.00 98.44 87 ASP A C 1
ATOM 720 O O . ASP A 1 87 ? -4.288 -14.046 11.135 1.00 98.44 87 ASP A O 1
ATOM 724 N N . PHE A 1 88 ? -6.230 -12.981 11.509 1.00 98.69 88 PHE A N 1
ATOM 725 C CA . PHE A 1 88 ? -5.641 -11.713 11.956 1.00 98.69 88 PHE A CA 1
ATOM 726 C C . PHE A 1 88 ? -4.954 -11.815 13.333 1.00 98.69 88 PHE A C 1
ATOM 728 O O . PHE A 1 88 ? -4.308 -10.870 13.792 1.00 98.69 88 PHE A O 1
ATOM 735 N N . GLY A 1 89 ? -5.057 -12.965 14.009 1.00 97.88 89 GLY A N 1
ATOM 736 C CA . GLY A 1 89 ? -4.334 -13.251 15.245 1.00 97.88 89 GLY A CA 1
ATOM 737 C C . GLY A 1 89 ? -2.854 -13.538 14.993 1.00 97.88 89 GLY A C 1
ATOM 738 O O . GLY A 1 89 ? -2.030 -13.339 15.885 1.00 97.88 89 GLY A O 1
ATOM 739 N N . LYS A 1 90 ? -2.499 -13.951 13.772 1.00 98.06 90 LYS A N 1
ATOM 740 C CA . LYS A 1 90 ? -1.122 -14.248 13.370 1.00 98.06 90 LYS A CA 1
ATOM 741 C C . LYS A 1 90 ? -0.407 -13.010 12.811 1.00 98.06 90 LYS A C 1
ATOM 743 O O . LYS A 1 90 ? -1.063 -12.086 12.328 1.00 98.06 90 LYS A O 1
ATOM 748 N N . PRO A 1 91 ? 0.937 -12.972 12.866 1.00 98.25 91 PRO A N 1
ATOM 749 C CA . PRO A 1 91 ? 1.719 -11.997 12.110 1.00 98.25 91 PRO A CA 1
ATOM 750 C C . PRO A 1 91 ? 1.442 -12.121 10.609 1.00 98.25 91 PRO A C 1
ATOM 752 O O . PRO A 1 91 ? 1.231 -13.228 10.108 1.00 98.25 91 PRO A O 1
ATOM 755 N N . PHE A 1 92 ? 1.484 -11.004 9.886 1.00 98.56 92 PHE A N 1
ATOM 756 C CA . PHE A 1 92 ? 1.294 -11.016 8.438 1.00 98.56 92 PHE A CA 1
ATOM 757 C C . PHE A 1 92 ? 2.550 -11.562 7.750 1.00 98.56 92 PHE A C 1
ATOM 759 O O . PHE A 1 92 ? 3.674 -11.376 8.233 1.00 98.56 92 PHE A O 1
ATOM 766 N N . GLU A 1 93 ? 2.365 -12.231 6.607 1.00 98.19 93 GLU A N 1
ATOM 767 C CA . GLU A 1 93 ? 3.489 -12.653 5.770 1.00 98.19 93 GLU A CA 1
ATOM 768 C C . GLU A 1 93 ? 4.241 -11.413 5.263 1.00 98.19 93 GLU A C 1
ATOM 770 O O . GLU A 1 93 ? 3.643 -10.464 4.754 1.00 98.19 93 GLU A O 1
ATOM 775 N N . LYS A 1 94 ? 5.568 -11.421 5.418 1.00 98.56 94 LYS A N 1
ATOM 776 C CA . LYS A 1 94 ? 6.461 -10.340 4.992 1.00 98.56 94 LYS A CA 1
ATOM 777 C C . LYS A 1 94 ? 7.386 -10.882 3.915 1.00 98.56 94 LYS A C 1
ATOM 779 O O . LYS A 1 94 ? 8.211 -11.744 4.198 1.00 98.56 94 LYS A O 1
ATOM 784 N N . LEU A 1 95 ? 7.233 -10.369 2.699 1.00 98.44 95 LEU A N 1
ATOM 785 C CA . LEU A 1 95 ? 8.093 -10.663 1.556 1.00 98.44 95 LEU A CA 1
ATOM 786 C C . LEU A 1 95 ? 8.563 -9.347 0.947 1.00 98.44 95 LEU A C 1
ATOM 788 O O . LEU A 1 95 ? 7.777 -8.416 0.762 1.00 98.44 95 LEU A O 1
ATOM 792 N N . THR A 1 96 ? 9.838 -9.277 0.591 1.00 98.56 96 THR A N 1
ATOM 793 C CA . THR A 1 96 ? 10.327 -8.264 -0.340 1.00 98.56 96 THR A CA 1
ATOM 794 C C . THR A 1 96 ? 9.712 -8.488 -1.723 1.00 98.56 96 THR A C 1
ATOM 796 O O . THR A 1 96 ? 9.286 -9.592 -2.071 1.00 98.56 96 THR A O 1
ATOM 799 N N . MET A 1 97 ? 9.722 -7.450 -2.562 1.00 98.25 97 MET A N 1
ATOM 800 C CA . MET A 1 97 ? 9.252 -7.560 -3.948 1.00 98.25 97 MET A CA 1
ATOM 801 C C . MET A 1 97 ? 9.965 -8.693 -4.710 1.00 98.25 97 MET A C 1
ATOM 803 O O . MET A 1 97 ? 9.322 -9.459 -5.423 1.00 98.25 97 MET A O 1
ATOM 807 N N . ARG A 1 98 ? 11.283 -8.850 -4.517 1.00 98.19 98 ARG A N 1
ATOM 808 C CA . ARG A 1 98 ? 12.084 -9.900 -5.166 1.00 98.19 98 ARG A CA 1
ATOM 809 C C . ARG A 1 98 ? 11.734 -11.302 -4.677 1.00 98.19 98 ARG A C 1
ATOM 811 O O . ARG A 1 98 ? 11.610 -12.209 -5.496 1.00 98.19 98 ARG A O 1
ATOM 818 N N . GLU A 1 99 ? 11.539 -11.482 -3.373 1.00 98.62 99 GLU A N 1
ATOM 819 C CA . GLU A 1 99 ? 11.095 -12.769 -2.823 1.00 98.62 99 GLU A CA 1
ATOM 820 C C . GLU A 1 99 ? 9.712 -13.146 -3.351 1.00 98.62 99 GLU A C 1
ATOM 822 O O . GLU A 1 99 ? 9.507 -14.296 -3.728 1.00 98.62 99 GL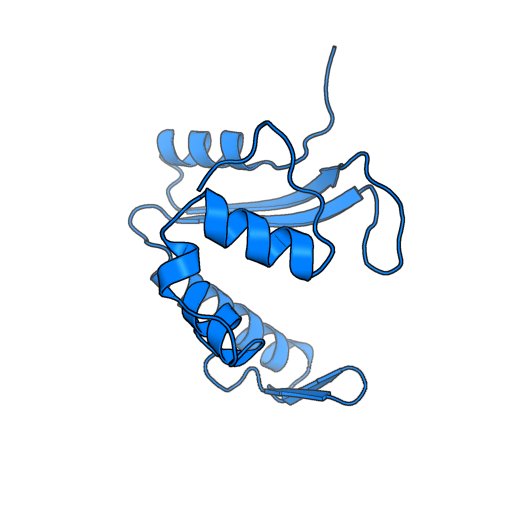U A O 1
ATOM 827 N N . ALA A 1 100 ? 8.784 -12.188 -3.451 1.00 98.69 100 ALA A N 1
ATOM 828 C CA . ALA A 1 100 ? 7.463 -12.433 -4.022 1.00 98.69 100 ALA A CA 1
ATOM 829 C C . ALA A 1 100 ? 7.549 -12.856 -5.500 1.00 98.69 100 ALA A C 1
ATOM 831 O O . ALA A 1 100 ? 6.947 -13.862 -5.875 1.00 98.69 100 ALA A O 1
ATOM 832 N N . ILE A 1 101 ? 8.348 -12.160 -6.321 1.00 98.44 101 ILE A N 1
ATOM 833 C CA . ILE A 1 101 ? 8.582 -12.552 -7.723 1.00 98.44 101 ILE A CA 1
ATOM 834 C C . ILE A 1 101 ? 9.133 -13.979 -7.790 1.00 98.44 101 ILE A C 1
ATOM 836 O O . ILE A 1 101 ? 8.590 -14.811 -8.512 1.00 98.44 101 ILE A O 1
ATOM 840 N N . LYS A 1 102 ? 10.164 -14.299 -6.999 1.00 98.31 102 LYS A N 1
ATOM 841 C CA . LYS A 1 102 ? 10.768 -15.637 -7.004 1.00 98.31 102 LYS A CA 1
ATOM 842 C C . LYS A 1 102 ? 9.821 -16.720 -6.477 1.00 98.31 102 LYS A C 1
ATOM 844 O O . LYS A 1 102 ? 9.853 -17.837 -6.978 1.00 98.31 102 LYS A O 1
ATOM 849 N N . LYS A 1 103 ? 8.974 -16.407 -5.492 1.00 98.56 103 LYS A N 1
ATOM 850 C CA . LYS A 1 103 ? 7.984 -17.332 -4.916 1.00 98.56 103 LYS A CA 1
ATOM 851 C C . LYS A 1 103 ? 6.898 -17.698 -5.929 1.00 98.56 103 LYS A C 1
ATOM 853 O O . LYS A 1 103 ? 6.554 -18.870 -6.037 1.00 98.56 103 LYS A O 1
ATOM 858 N N . TYR A 1 104 ? 6.374 -16.715 -6.662 1.00 98.56 104 TYR A N 1
ATOM 859 C CA . TYR A 1 104 ? 5.252 -16.917 -7.589 1.00 98.56 104 TYR A CA 1
ATOM 860 C C . TYR A 1 104 ? 5.672 -17.172 -9.041 1.00 98.56 104 TYR A C 1
ATOM 862 O O . TYR A 1 104 ? 4.851 -17.628 -9.833 1.00 98.56 104 TYR A O 1
ATOM 870 N N . ARG A 1 105 ? 6.946 -16.943 -9.381 1.00 98.19 105 ARG A N 1
ATOM 871 C CA . ARG A 1 105 ? 7.559 -17.316 -10.662 1.00 98.19 105 ARG A CA 1
ATOM 872 C C . ARG A 1 105 ? 8.949 -17.942 -10.442 1.00 98.19 105 ARG A C 1
ATOM 874 O O . ARG A 1 105 ? 9.970 -17.286 -10.700 1.00 98.19 105 ARG A O 1
ATOM 881 N N . PRO A 1 106 ? 9.018 -19.187 -9.924 1.00 98.25 106 PRO A N 1
ATOM 882 C CA . PRO A 1 106 ? 10.263 -19.828 -9.486 1.00 98.25 106 PRO A CA 1
ATOM 883 C C . PRO A 1 106 ? 11.333 -19.976 -10.567 1.00 98.25 106 PRO A C 1
ATOM 885 O O . PRO A 1 106 ? 12.520 -20.019 -10.249 1.00 98.25 106 PRO A O 1
ATOM 888 N N . GLU A 1 107 ? 10.941 -20.020 -11.835 1.00 97.75 107 GLU A N 1
ATOM 889 C CA . GLU A 1 107 ? 11.826 -20.121 -12.994 1.00 97.75 107 GLU A CA 1
ATOM 890 C C . GLU A 1 107 ? 12.558 -18.814 -13.339 1.00 97.75 107 GLU A C 1
ATOM 892 O O . GLU A 1 107 ? 13.455 -18.825 -14.175 1.00 97.75 107 GLU A O 1
ATOM 897 N N . THR A 1 108 ? 12.215 -17.692 -12.695 1.00 98.00 108 THR A N 1
ATOM 898 C CA . THR A 1 108 ? 12.874 -16.396 -12.927 1.00 98.00 108 THR A CA 1
ATOM 899 C C . THR A 1 108 ? 14.335 -16.433 -12.481 1.00 98.00 108 THR A C 1
ATOM 901 O O . THR A 1 108 ? 14.610 -16.740 -11.313 1.00 98.00 108 THR A O 1
ATOM 904 N N . ASP A 1 109 ? 15.267 -16.080 -13.368 1.00 97.75 109 ASP A N 1
ATOM 905 C CA . ASP A 1 109 ? 16.624 -15.720 -12.959 1.00 97.75 109 ASP A CA 1
ATOM 906 C C . ASP A 1 109 ? 16.589 -14.331 -12.313 1.00 97.75 109 ASP A C 1
ATOM 908 O O . ASP A 1 109 ? 16.146 -13.353 -12.908 1.00 97.75 109 ASP A O 1
ATOM 912 N N . MET A 1 110 ? 17.010 -14.245 -11.053 1.00 97.94 110 MET A N 1
ATOM 913 C CA . MET A 1 110 ? 16.928 -12.996 -10.297 1.00 97.94 110 MET A CA 1
ATOM 914 C C . MET A 1 110 ? 17.957 -11.968 -10.765 1.00 97.94 110 MET A C 1
ATOM 916 O O . MET A 1 110 ? 17.730 -10.780 -10.549 1.00 97.94 110 MET A O 1
ATOM 920 N N . ALA A 1 111 ? 19.042 -12.408 -11.413 1.00 97.62 111 ALA A N 1
ATOM 921 C CA . ALA A 1 111 ? 20.031 -11.508 -11.999 1.00 97.62 111 ALA A CA 1
ATOM 922 C C . ALA A 1 111 ? 19.442 -10.689 -13.157 1.00 97.62 111 ALA A C 1
ATOM 924 O O . ALA A 1 111 ? 19.862 -9.556 -13.389 1.00 97.62 111 ALA A O 1
ATOM 925 N N . ASP A 1 112 ? 18.421 -11.213 -13.841 1.00 97.69 112 ASP A N 1
ATOM 926 C CA . ASP A 1 112 ? 17.750 -10.482 -14.914 1.00 97.69 112 ASP A CA 1
ATOM 927 C C . ASP A 1 112 ? 16.971 -9.266 -14.399 1.00 97.69 112 ASP A C 1
ATOM 929 O O . ASP A 1 112 ? 16.749 -8.316 -15.137 1.00 97.69 112 ASP A O 1
ATOM 933 N N . LEU A 1 113 ? 16.596 -9.243 -13.116 1.00 97.81 113 LEU A N 1
ATOM 934 C CA . LEU A 1 113 ? 15.935 -8.087 -12.503 1.00 97.81 113 LEU A CA 1
ATOM 935 C C . LEU A 1 113 ? 16.911 -6.957 -12.135 1.00 97.81 113 LEU A C 1
ATOM 937 O O . LEU A 1 113 ? 16.472 -5.916 -11.653 1.00 97.81 113 LEU A O 1
ATOM 941 N N . ASP A 1 114 ? 18.217 -7.156 -12.324 1.00 97.75 114 ASP A N 1
ATOM 942 C CA . ASP A 1 114 ? 19.265 -6.150 -12.107 1.00 97.75 114 ASP A CA 1
ATOM 943 C C . ASP A 1 114 ? 19.722 -5.477 -13.412 1.00 97.75 114 ASP A C 1
ATOM 945 O O . ASP A 1 114 ? 20.552 -4.566 -13.389 1.00 97.75 114 ASP A O 1
ATOM 949 N N . ASN A 1 115 ? 19.184 -5.898 -14.560 1.00 98.12 115 ASN A N 1
ATOM 950 C CA . ASN A 1 115 ? 19.500 -5.333 -15.864 1.00 98.12 115 ASN A CA 1
ATOM 951 C C . ASN A 1 115 ? 18.220 -4.907 -16.590 1.00 98.12 115 ASN A C 1
ATOM 953 O O . ASN A 1 115 ? 17.251 -5.653 -16.666 1.00 98.12 115 ASN A O 1
ATOM 957 N N . PHE A 1 116 ? 18.216 -3.689 -17.134 1.00 97.81 116 PHE A N 1
ATOM 958 C CA . PHE A 1 116 ? 17.019 -3.118 -17.749 1.00 97.81 116 PHE A CA 1
ATOM 959 C C . PHE A 1 116 ? 16.511 -3.943 -18.939 1.00 97.81 116 PHE A C 1
ATOM 961 O O . PHE A 1 116 ? 15.310 -4.186 -19.040 1.00 97.81 116 PHE A O 1
ATOM 968 N N . ASP A 1 117 ? 17.404 -4.392 -19.825 1.00 97.81 117 ASP A N 1
ATOM 969 C CA . ASP A 1 117 ? 17.016 -5.097 -21.047 1.00 97.81 117 ASP A CA 1
ATOM 970 C C . ASP A 1 117 ? 16.451 -6.487 -20.740 1.00 97.81 117 ASP A C 1
ATOM 972 O O . ASP A 1 117 ? 15.428 -6.875 -21.310 1.00 97.81 117 ASP A O 1
ATOM 976 N N . SER A 1 118 ? 17.063 -7.231 -19.813 1.00 97.94 118 SER A N 1
ATOM 977 C CA . SER A 1 118 ? 16.539 -8.545 -19.425 1.00 97.94 118 SER A CA 1
ATOM 978 C C . SER A 1 118 ? 15.301 -8.449 -18.528 1.00 97.94 118 SER A C 1
ATOM 980 O O . SER A 1 118 ? 14.354 -9.209 -18.740 1.00 97.94 118 SER A O 1
ATOM 982 N N . ALA A 1 119 ? 15.205 -7.463 -17.629 1.00 98.44 119 ALA A N 1
ATOM 983 C CA . ALA A 1 119 ? 13.977 -7.191 -16.875 1.00 98.44 119 ALA A CA 1
ATOM 984 C C . ALA A 1 119 ? 12.811 -6.825 -17.807 1.00 98.44 119 ALA A C 1
ATOM 986 O O . ALA A 1 119 ? 11.695 -7.330 -17.648 1.00 98.44 119 ALA A O 1
ATOM 987 N N . LYS A 1 120 ? 13.074 -5.997 -18.827 1.00 98.25 120 LYS A N 1
ATOM 988 C CA . LYS A 1 120 ? 12.111 -5.678 -19.885 1.00 98.25 120 LYS A CA 1
ATOM 989 C C . LYS A 1 120 ? 11.679 -6.935 -20.642 1.00 98.25 120 LYS A C 1
ATOM 991 O O . LYS A 1 120 ? 10.481 -7.132 -20.836 1.00 98.25 120 LYS A O 1
ATOM 996 N N . ALA A 1 121 ? 12.620 -7.796 -21.028 1.00 98.12 121 ALA A N 1
ATOM 997 C CA . ALA A 1 121 ? 12.307 -9.048 -21.715 1.00 98.12 121 ALA A CA 1
ATOM 998 C C . ALA A 1 121 ? 11.422 -9.972 -20.857 1.00 98.12 121 ALA A C 1
ATOM 1000 O O . ALA A 1 121 ? 10.472 -10.567 -21.371 1.00 98.12 121 ALA A O 1
ATOM 1001 N N . ILE A 1 122 ? 11.669 -10.048 -19.542 1.00 98.12 122 ILE A N 1
ATOM 1002 C CA . ILE A 1 122 ? 10.794 -10.772 -18.610 1.00 98.12 122 ILE A CA 1
ATOM 1003 C C . ILE A 1 122 ? 9.391 -10.162 -18.616 1.00 98.12 122 ILE A C 1
ATOM 1005 O O . ILE A 1 122 ? 8.423 -10.903 -18.790 1.00 98.12 122 ILE A O 1
ATOM 1009 N N . ALA A 1 123 ? 9.272 -8.841 -18.460 1.00 98.38 123 ALA A N 1
ATOM 1010 C CA . ALA A 1 123 ? 7.986 -8.146 -18.427 1.00 98.38 123 ALA A CA 1
ATOM 1011 C C . ALA A 1 123 ? 7.162 -8.393 -19.706 1.00 98.38 123 ALA A C 1
ATOM 1013 O O . ALA A 1 123 ? 5.994 -8.781 -19.629 1.00 98.38 123 ALA A O 1
ATOM 1014 N N . GLU A 1 124 ? 7.778 -8.260 -20.881 1.00 98.12 124 GLU A N 1
ATOM 1015 C CA . GLU A 1 124 ? 7.121 -8.517 -22.168 1.00 98.12 124 GLU A CA 1
ATOM 1016 C C . GLU A 1 124 ? 6.721 -9.995 -22.321 1.00 98.12 124 GLU A C 1
ATOM 1018 O O . GLU A 1 124 ? 5.632 -10.288 -22.818 1.00 98.12 124 GLU A O 1
ATOM 1023 N N . SER A 1 125 ? 7.536 -10.937 -21.822 1.00 97.94 125 SER A N 1
ATOM 1024 C CA . SER A 1 125 ? 7.231 -12.378 -21.882 1.00 97.94 125 SER A CA 1
ATOM 1025 C C . SER A 1 125 ? 5.977 -12.783 -21.096 1.00 97.94 125 SER A C 1
ATOM 1027 O O . SER A 1 125 ? 5.344 -13.785 -21.428 1.00 97.94 125 SER A O 1
ATOM 1029 N N . ILE A 1 126 ? 5.596 -11.997 -20.082 1.00 98.06 126 ILE A N 1
ATOM 1030 C CA . ILE A 1 126 ? 4.387 -12.206 -19.269 1.00 98.06 126 ILE A CA 1
ATOM 1031 C C . ILE A 1 126 ? 3.237 -11.264 -19.662 1.00 98.06 126 ILE A C 1
ATOM 1033 O O . ILE A 1 126 ? 2.238 -11.173 -18.951 1.00 98.06 126 ILE A O 1
ATOM 1037 N N . GLY A 1 127 ? 3.355 -10.583 -20.807 1.00 98.19 127 GLY A N 1
ATOM 1038 C CA . GLY A 1 127 ? 2.286 -9.775 -21.395 1.00 98.19 127 GLY A CA 1
ATOM 1039 C C . GLY A 1 127 ? 2.189 -8.340 -20.875 1.00 98.19 127 GLY A C 1
ATOM 1040 O O . GLY A 1 127 ? 1.163 -7.693 -21.082 1.00 98.19 127 GLY A O 1
ATOM 1041 N N . ILE A 1 128 ? 3.226 -7.820 -20.213 1.00 98.44 128 ILE A N 1
ATOM 1042 C CA . ILE A 1 128 ? 3.273 -6.415 -19.796 1.00 98.44 128 ILE A CA 1
ATOM 1043 C C . ILE A 1 128 ? 3.781 -5.563 -20.963 1.00 98.44 128 ILE A C 1
ATOM 1045 O O . ILE A 1 128 ? 4.860 -5.805 -21.503 1.00 98.44 128 ILE A O 1
ATOM 1049 N N . HIS A 1 129 ? 3.021 -4.530 -21.336 1.00 98.06 129 HIS A N 1
ATOM 1050 C CA . HIS A 1 129 ? 3.492 -3.513 -22.274 1.00 98.06 129 HIS A CA 1
ATOM 1051 C C . HIS A 1 129 ? 4.447 -2.550 -21.561 1.00 98.06 129 HIS A C 1
ATOM 1053 O O . HIS A 1 129 ? 4.035 -1.846 -20.641 1.00 98.06 129 HIS A O 1
ATOM 1059 N N . VAL A 1 130 ? 5.718 -2.531 -21.970 1.00 97.69 130 VAL A N 1
ATOM 1060 C CA . VAL A 1 130 ? 6.742 -1.678 -21.355 1.00 97.69 130 VAL A CA 1
ATOM 1061 C C . VAL A 1 130 ? 6.770 -0.312 -22.035 1.00 97.69 130 VAL A C 1
ATOM 1063 O O . VAL A 1 130 ? 7.178 -0.178 -23.191 1.00 97.69 130 VAL A O 1
ATOM 1066 N N . GLU A 1 131 ? 6.354 0.713 -21.295 1.00 97.81 131 GLU A N 1
ATOM 1067 C CA . GLU A 1 131 ? 6.337 2.094 -21.772 1.00 97.81 131 GLU A CA 1
ATOM 1068 C C . GLU A 1 131 ? 7.748 2.673 -21.905 1.00 97.81 131 GLU A C 1
ATOM 1070 O O . GLU A 1 131 ? 8.651 2.384 -21.120 1.00 97.81 131 GLU A O 1
ATOM 1075 N N . LYS A 1 132 ? 7.933 3.589 -22.861 1.00 96.75 132 LYS A N 1
ATOM 1076 C CA . LYS A 1 132 ? 9.240 4.229 -23.120 1.00 96.75 132 LYS A CA 1
ATOM 1077 C C . LYS A 1 132 ? 9.786 5.035 -21.938 1.00 96.75 132 LYS A C 1
ATOM 1079 O O . LYS A 1 132 ? 10.975 5.329 -21.912 1.00 96.75 132 LYS A O 1
ATOM 1084 N N . SER A 1 133 ? 8.918 5.459 -21.023 1.00 97.69 133 SER A N 1
ATOM 1085 C CA 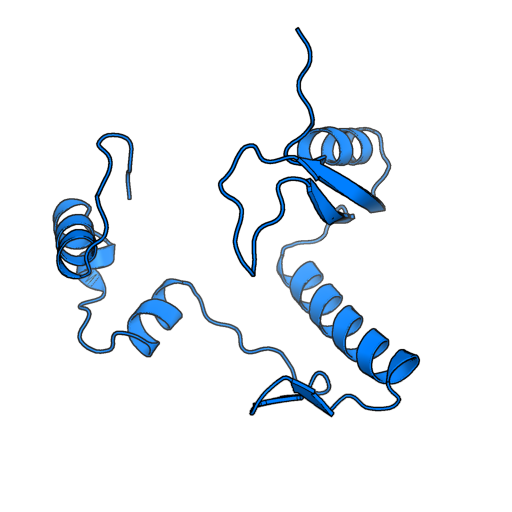. SER A 1 133 ? 9.276 6.252 -19.846 1.00 97.69 133 SER A CA 1
ATOM 1086 C C . SER A 1 133 ? 9.685 5.407 -18.641 1.00 97.69 133 SER A C 1
ATOM 1088 O O . SER A 1 133 ? 10.124 5.974 -17.642 1.00 97.69 133 SER A O 1
ATOM 1090 N N . TRP A 1 134 ? 9.510 4.084 -18.693 1.00 97.50 134 TRP A N 1
ATOM 1091 C CA . TRP A 1 134 ? 9.835 3.207 -17.573 1.00 97.50 134 TRP A CA 1
ATOM 1092 C C . TRP A 1 134 ? 11.346 2.991 -17.461 1.00 97.50 134 TRP A C 1
ATOM 1094 O O . TRP A 1 134 ? 12.053 2.923 -18.465 1.00 97.50 134 TRP A O 1
ATOM 1104 N N . GLY A 1 135 ? 11.822 2.891 -16.221 1.00 95.25 135 GLY A N 1
ATOM 1105 C CA . GLY A 1 135 ? 13.209 2.597 -15.865 1.00 95.25 135 GLY A CA 1
ATOM 1106 C C . GLY A 1 135 ? 13.305 1.350 -14.989 1.00 95.25 135 GLY A C 1
ATOM 1107 O O . GLY A 1 135 ? 12.287 0.712 -14.710 1.00 95.25 135 GLY A O 1
ATOM 1108 N N . LEU A 1 136 ? 14.529 1.036 -14.562 1.00 85.88 136 LEU A N 1
ATOM 1109 C CA . LEU A 1 136 ? 14.812 0.025 -13.543 1.00 85.88 136 LEU A CA 1
ATOM 1110 C C . LEU A 1 136 ? 15.132 0.696 -12.204 1.00 85.88 136 LEU A C 1
ATOM 1112 O O . LEU A 1 136 ? 15.880 1.702 -12.234 1.00 85.88 136 LEU A O 1
#

Radius of gyration: 19.75 Å; chains: 1; bounding box: 37×46×42 Å

Foldseek 3Di:
DDDFAQDCVVVVVVVCVVVPQKDKDWDKHAAPDDDDPPDDRIDTDIDIHHPPDDVVVVLVVVLCVLQCCCCVVVVAQFDDDPPDTGRSVDRDDDDDPLRVCCVVPVPDDSVLVVDFVSVVVVCVVVPHDDDPPDDD